Protein AF-A0A830FWU3-F1 (afdb_monomer)

Organism: Haloarcula argentinensis (NCBI:txid43776)

Foldseek 3Di:
DDQDQDWDWDAPPVVRDIDIAREDDRAQFDPQADWDDDPQWIWTAHQQGFIWTWRDDPHHTYTPDTDHDPDGAPAWHYWDDDPNWIWTDGPVDTHTDD

Solvent-accessible surface area (backbone atoms only — not comparable to full-atom values): 5840 Å² total; per-residue (Å²): 135,85,81,75,85,71,67,51,74,48,67,44,82,90,80,66,50,68,52,78,32,64,56,57,73,92,73,63,64,28,89,78,27,40,59,34,80,57,92,60,27,42,31,34,32,28,52,70,13,40,40,34,32,26,38,56,54,103,76,52,32,30,70,71,47,74,49,74,45,102,50,74,54,90,48,49,58,22,47,46,81,55,96,97,34,47,27,42,36,37,82,89,45,78,43,78,62,131

Radius of gyration: 13.37 Å; Cα contacts (8 Å, |Δi|>4): 206; chains: 1; bounding box: 39×22×31 Å

Mean predicted aligned error: 6.65 Å

Secondary structure (DSSP, 8-state):
-------EEEE-TTT--EEEE--BS---B-TTSB-EEETTEEEEEBTTSEEEEEE--SS--EEEEEEE-SS--SSEEEEEEETTEEEEEETTEEEEE-

Sequence (98 aa):
MITVQGFLYSTDIESGRSDYFNIEGEADINPTGTPAMIGNHLYTPLYSGGIAALEFDKTVPKLAWENSLSRELTETFGVIEDDNRIHLADKDALITLS

pLDDT: mean 78.74, std 12.14, range [24.42, 92.5]

Structure (mmCIF, N/CA/C/O backbone):
data_AF-A0A830FWU3-F1
#
_entry.id   AF-A0A830FWU3-F1
#
loop_
_atom_site.group_PDB
_atom_site.id
_atom_site.type_symbol
_atom_site.label_atom_id
_atom_site.label_alt_id
_atom_site.label_comp_id
_atom_site.label_asym_id
_atom_site.label_entity_id
_atom_site.label_seq_id
_atom_site.pdbx_PDB_ins_code
_atom_site.Cartn_x
_atom_site.Cartn_y
_atom_site.Cartn_z
_atom_site.occupancy
_atom_site.B_iso_or_equiv
_atom_site.auth_seq_id
_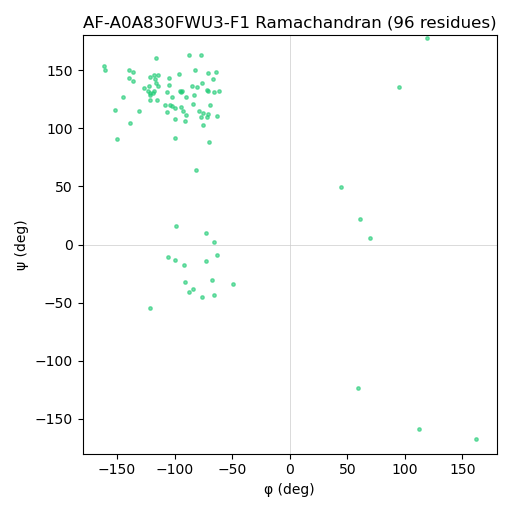atom_site.auth_comp_id
_atom_site.auth_asym_id
_atom_site.auth_atom_id
_atom_site.pdbx_PDB_model_num
ATOM 1 N N . MET A 1 1 ? 22.387 4.313 7.965 1.00 32.41 1 MET A N 1
ATOM 2 C CA . MET A 1 1 ? 21.076 3.731 7.629 1.00 32.41 1 MET A CA 1
ATOM 3 C C . MET A 1 1 ? 20.090 4.335 8.614 1.00 32.41 1 MET A C 1
ATOM 5 O O . MET A 1 1 ? 20.257 4.114 9.805 1.00 32.41 1 MET A O 1
ATOM 9 N N . ILE A 1 2 ? 19.225 5.247 8.164 1.00 24.42 2 ILE A N 1
ATOM 10 C CA . ILE A 1 2 ? 18.197 5.861 9.017 1.00 24.42 2 ILE A CA 1
ATOM 11 C C . ILE A 1 2 ? 16.966 4.977 8.859 1.00 24.42 2 ILE A C 1
ATOM 13 O O . ILE A 1 2 ? 16.347 4.994 7.803 1.00 24.42 2 ILE A O 1
ATOM 17 N N . THR A 1 3 ? 16.649 4.177 9.871 1.00 37.97 3 THR A N 1
ATOM 18 C CA . THR A 1 3 ? 15.372 3.465 9.924 1.00 37.97 3 THR A CA 1
ATOM 19 C C . THR A 1 3 ? 14.316 4.494 10.303 1.00 37.97 3 THR A C 1
ATOM 21 O O . THR A 1 3 ? 14.249 4.923 11.456 1.00 37.97 3 THR A O 1
ATOM 24 N N . VAL A 1 4 ? 13.530 4.960 9.335 1.00 38.22 4 VAL A N 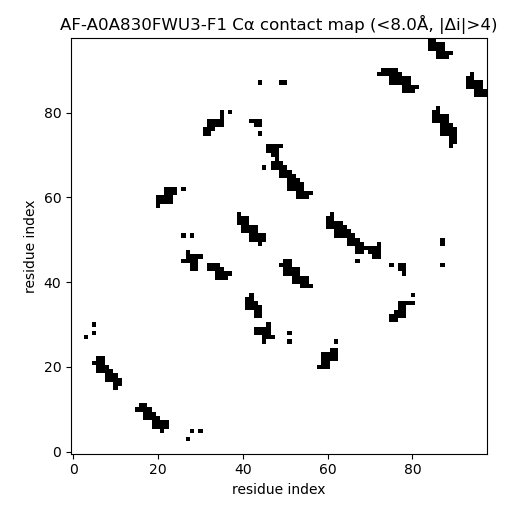1
ATOM 25 C CA . VAL A 1 4 ? 12.323 5.725 9.652 1.00 38.22 4 VAL A CA 1
ATOM 26 C C . VAL A 1 4 ? 11.332 4.716 10.223 1.00 38.22 4 VAL A C 1
ATOM 28 O O . VAL A 1 4 ? 10.855 3.845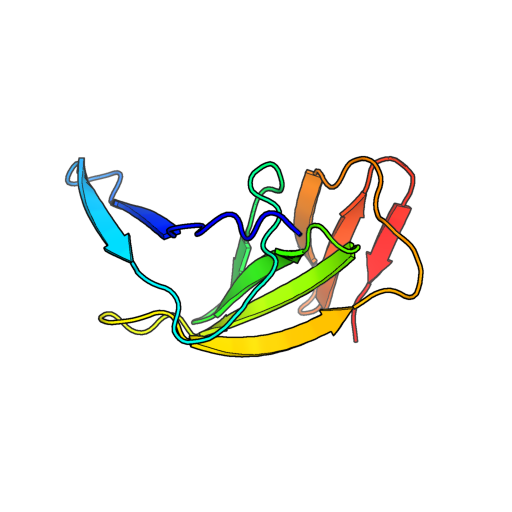 9.506 1.00 38.22 4 VAL A O 1
ATOM 31 N N . GLN A 1 5 ? 11.058 4.788 11.527 1.00 55.28 5 GLN A N 1
ATOM 32 C CA . GLN A 1 5 ? 9.956 4.036 12.127 1.00 55.28 5 GLN A CA 1
ATOM 33 C C . GLN A 1 5 ? 8.648 4.663 11.630 1.00 55.28 5 GLN A C 1
ATOM 35 O O . GLN A 1 5 ? 8.149 5.629 12.205 1.00 55.28 5 GLN A O 1
ATOM 40 N N . GLY A 1 6 ? 8.162 4.181 10.486 1.00 58.12 6 GLY A N 1
ATOM 41 C CA . GLY A 1 6 ? 6.870 4.566 9.937 1.00 58.12 6 GLY A CA 1
ATOM 42 C C . GLY A 1 6 ? 5.748 3.970 10.781 1.00 58.12 6 GLY A C 1
ATOM 43 O O . GLY A 1 6 ? 5.767 2.784 11.097 1.00 58.12 6 GLY A O 1
ATOM 44 N N . PHE A 1 7 ? 4.768 4.793 11.144 1.00 68.75 7 PHE A N 1
ATOM 45 C CA . PHE A 1 7 ? 3.514 4.331 11.734 1.00 68.75 7 PHE A CA 1
ATOM 46 C C . PHE A 1 7 ? 2.427 4.418 10.673 1.00 68.75 7 PHE A C 1
ATOM 48 O O . PHE A 1 7 ? 2.399 5.375 9.894 1.00 68.75 7 PHE A O 1
ATOM 55 N N . LEU A 1 8 ? 1.508 3.456 10.667 1.00 74.56 8 LEU A N 1
ATOM 56 C CA . LEU A 1 8 ? 0.273 3.606 9.908 1.00 74.56 8 LEU A CA 1
ATOM 57 C C . LEU A 1 8 ? -0.732 4.375 10.749 1.00 74.56 8 LEU A C 1
ATOM 59 O O . LEU A 1 8 ? -0.905 4.120 11.942 1.00 74.56 8 LEU A O 1
ATOM 63 N N . TYR A 1 9 ? -1.406 5.307 10.097 1.00 78.62 9 TYR A N 1
ATOM 64 C CA . TYR A 1 9 ? -2.467 6.107 10.675 1.00 78.62 9 TYR A CA 1
ATOM 65 C C . TYR A 1 9 ? -3.731 5.883 9.856 1.00 78.62 9 TYR A C 1
ATOM 67 O O . TYR A 1 9 ? -3.703 6.021 8.633 1.00 78.62 9 TYR A O 1
ATOM 75 N N . SER A 1 10 ? -4.833 5.548 10.523 1.00 79.88 10 SER A N 1
ATOM 76 C CA . SER A 1 10 ? -6.148 5.499 9.887 1.00 79.88 10 SER A CA 1
ATOM 77 C C . SER A 1 10 ? -7.115 6.422 10.606 1.00 79.88 10 SER A C 1
ATOM 79 O O . SER A 1 10 ? -7.197 6.391 11.835 1.00 79.88 10 SER A O 1
ATOM 81 N N . THR A 1 11 ? -7.902 7.170 9.840 1.00 83.81 11 THR A N 1
ATOM 82 C CA . THR A 1 11 ? -9.032 7.945 10.354 1.00 83.81 11 THR A CA 1
ATOM 83 C C . THR A 1 11 ? -10.317 7.393 9.776 1.00 83.81 11 THR A C 1
ATOM 85 O O . THR A 1 11 ? -10.493 7.356 8.559 1.00 83.81 11 THR A O 1
ATOM 88 N N . ASP A 1 12 ? -11.238 7.018 10.649 1.00 84.31 12 ASP A N 1
ATOM 89 C CA . ASP A 1 12 ? -12.630 6.848 10.274 1.00 84.31 12 ASP A CA 1
ATOM 90 C C . ASP A 1 12 ? -13.228 8.241 10.020 1.00 84.31 12 ASP A C 1
ATOM 92 O O . ASP A 1 12 ? -13.323 9.070 10.927 1.00 84.31 12 ASP A O 1
ATOM 96 N N . ILE A 1 13 ? -13.569 8.525 8.762 1.00 85.88 13 ILE A N 1
ATOM 97 C CA . ILE A 1 13 ? -13.991 9.864 8.321 1.00 85.88 13 ILE A CA 1
ATOM 98 C C . ILE A 1 13 ? -15.346 10.259 8.929 1.00 85.88 13 ILE A C 1
ATOM 100 O O . ILE A 1 13 ? -15.586 11.442 9.161 1.00 85.88 13 ILE A O 1
ATOM 104 N N . GLU A 1 14 ? -16.227 9.294 9.202 1.00 92.00 14 GLU A N 1
ATOM 105 C CA . GLU A 1 14 ? -17.572 9.566 9.720 1.00 92.00 14 GLU A CA 1
ATOM 106 C C . GLU A 1 14 ? -17.546 9.925 11.207 1.00 92.00 14 GLU A C 1
ATOM 108 O O . GLU A 1 14 ? -18.187 10.881 11.644 1.00 92.00 14 GLU A O 1
ATOM 113 N N . SER A 1 15 ? -16.794 9.158 11.992 1.00 92.50 15 SER A N 1
ATOM 114 C CA . SER A 1 15 ? -16.699 9.313 13.444 1.00 92.50 15 SER A CA 1
ATOM 115 C C . SER A 1 15 ? -15.561 10.232 13.887 1.00 92.50 15 SER A C 1
ATOM 117 O O . SER A 1 15 ? -15.538 10.670 15.038 1.00 92.50 15 SER A O 1
ATOM 119 N N . GLY A 1 16 ? -14.589 10.498 13.011 1.00 91.88 16 GLY A N 1
ATOM 120 C CA . GLY A 1 16 ? -13.341 11.185 13.344 1.00 91.88 16 GLY A CA 1
ATOM 121 C C . GLY A 1 16 ? -12.402 10.357 14.227 1.00 91.88 16 GLY A C 1
ATOM 122 O O . GLY A 1 16 ? -11.365 10.862 14.673 1.00 91.88 16 GLY A O 1
ATOM 123 N N . ARG A 1 17 ? -12.739 9.092 14.510 1.00 87.00 17 ARG A N 1
ATOM 124 C CA . ARG A 1 17 ? -11.882 8.213 15.299 1.00 87.00 17 ARG A CA 1
ATOM 125 C C . ARG A 1 17 ? -10.599 7.948 14.525 1.00 87.00 17 ARG A C 1
ATOM 127 O O . ARG A 1 17 ? -10.626 7.592 13.354 1.00 87.00 17 ARG A O 1
ATOM 134 N N . SER A 1 18 ? -9.479 8.105 15.214 1.00 86.12 18 SER A N 1
ATOM 135 C CA . SER A 1 18 ? -8.166 7.795 14.671 1.00 86.12 18 SER A CA 1
ATOM 136 C C . SER A 1 18 ? -7.547 6.629 15.419 1.00 86.12 18 SER A C 1
ATOM 138 O O . SER A 1 18 ? -7.580 6.607 16.649 1.00 86.12 18 SER A O 1
ATOM 140 N N . ASP A 1 19 ? -6.949 5.709 14.677 1.00 82.44 19 ASP A N 1
ATOM 141 C CA . ASP A 1 19 ? -6.162 4.608 15.214 1.00 82.44 19 ASP A CA 1
ATOM 142 C C . ASP A 1 19 ? -4.733 4.694 14.644 1.00 82.44 19 ASP A C 1
ATOM 144 O O . ASP A 1 19 ? -4.516 5.115 13.502 1.00 82.44 19 ASP A O 1
ATOM 148 N N . TYR A 1 20 ? -3.753 4.332 15.473 1.00 81.75 20 TYR A N 1
ATOM 149 C CA . TYR A 1 20 ? -2.337 4.282 15.112 1.00 81.75 20 TYR A CA 1
ATOM 150 C C . TYR A 1 20 ? -1.855 2.851 15.242 1.00 81.75 20 TYR A C 1
ATOM 152 O O . TYR A 1 20 ? -2.075 2.215 16.276 1.00 81.75 20 TYR A O 1
ATOM 160 N N . PHE A 1 21 ? -1.157 2.371 14.221 1.00 77.38 21 PHE A N 1
ATOM 161 C CA . PHE A 1 21 ? -0.676 1.005 14.187 1.00 77.38 21 PHE A CA 1
ATOM 162 C C . PHE A 1 21 ? 0.836 0.968 14.049 1.00 77.38 21 PHE A C 1
ATOM 164 O O . PHE A 1 21 ? 1.423 1.592 13.159 1.00 77.38 21 PHE A O 1
ATOM 171 N N . ASN A 1 22 ? 1.449 0.179 14.927 1.00 77.19 22 ASN A N 1
ATOM 172 C CA . ASN A 1 22 ? 2.763 -0.373 14.653 1.00 77.19 22 ASN A CA 1
ATOM 173 C C . ASN A 1 22 ? 2.613 -1.426 13.559 1.00 77.19 22 ASN A C 1
ATOM 175 O O . ASN A 1 22 ? 1.595 -2.112 13.502 1.00 77.19 22 ASN A O 1
ATOM 179 N N . ILE A 1 23 ? 3.629 -1.561 12.720 1.00 75.31 23 ILE A N 1
ATOM 180 C CA . ILE A 1 23 ? 3.691 -2.635 11.735 1.00 75.31 23 ILE A CA 1
ATOM 181 C C . ILE A 1 23 ? 4.504 -3.768 12.350 1.00 75.31 23 ILE A C 1
ATOM 183 O O . ILE A 1 23 ? 5.576 -3.531 12.911 1.00 75.31 23 ILE A O 1
ATOM 187 N N . GLU A 1 24 ? 3.996 -4.995 12.274 1.00 72.44 24 GLU A N 1
ATOM 188 C CA . GLU A 1 24 ? 4.788 -6.168 12.636 1.00 72.44 24 GLU A CA 1
ATOM 189 C C . GLU A 1 24 ? 5.767 -6.489 11.494 1.00 72.44 24 GLU A C 1
ATOM 191 O O . GLU A 1 24 ? 5.360 -6.931 10.418 1.00 72.44 24 GLU A O 1
ATOM 196 N N . GLY A 1 25 ? 7.061 -6.253 11.737 1.00 66.88 25 GLY A N 1
ATOM 197 C CA . GLY A 1 25 ? 8.152 -6.480 10.783 1.00 66.88 25 GLY A CA 1
ATOM 198 C C . GLY A 1 25 ? 8.925 -5.206 10.431 1.00 66.88 25 GLY A C 1
ATOM 199 O O . GLY A 1 25 ? 8.609 -4.114 10.899 1.00 66.88 25 GLY A O 1
ATOM 200 N N . GLU A 1 26 ? 9.961 -5.352 9.605 1.00 69.19 26 GLU A N 1
ATOM 201 C CA . GLU A 1 26 ? 10.670 -4.225 8.993 1.00 69.19 26 GLU A CA 1
ATOM 202 C C . GLU A 1 26 ? 10.148 -4.062 7.564 1.00 69.19 26 GLU A C 1
ATOM 204 O O . GLU A 1 26 ? 10.423 -4.896 6.709 1.00 69.19 26 GLU A O 1
ATOM 209 N N . ALA A 1 27 ? 9.366 -3.012 7.311 1.00 67.25 27 ALA A N 1
ATOM 210 C CA . ALA A 1 27 ? 8.930 -2.643 5.968 1.00 67.25 27 ALA A CA 1
ATOM 211 C C . ALA A 1 27 ? 9.401 -1.217 5.666 1.00 67.25 27 ALA A C 1
ATOM 213 O O . ALA A 1 27 ? 9.104 -0.279 6.409 1.00 67.25 27 ALA A O 1
ATOM 214 N N . ASP A 1 28 ? 10.136 -1.057 4.569 1.00 78.81 28 ASP A N 1
ATOM 215 C CA . ASP A 1 28 ? 10.692 0.219 4.110 1.00 78.81 28 ASP A CA 1
ATOM 216 C C . ASP A 1 28 ? 9.637 1.033 3.345 1.00 78.81 28 ASP A C 1
ATOM 218 O O . ASP A 1 28 ? 9.713 1.224 2.133 1.00 78.81 28 ASP A O 1
ATOM 222 N N . ILE A 1 29 ? 8.575 1.438 4.038 1.00 79.44 29 ILE A N 1
ATOM 223 C CA . ILE A 1 29 ? 7.415 2.085 3.418 1.00 79.44 29 ILE A CA 1
ATOM 224 C C . ILE A 1 29 ? 7.760 3.502 2.972 1.00 79.44 29 ILE A C 1
ATOM 226 O O . ILE A 1 29 ? 8.287 4.303 3.743 1.00 79.44 29 ILE A O 1
ATOM 230 N N . ASN A 1 30 ? 7.385 3.840 1.739 1.00 80.38 30 ASN A N 1
ATOM 231 C CA . ASN A 1 30 ? 7.487 5.197 1.229 1.00 80.38 30 ASN A CA 1
ATOM 232 C C . ASN A 1 30 ? 6.367 6.076 1.831 1.00 80.38 30 ASN A C 1
ATOM 234 O O . ASN A 1 30 ? 5.199 5.881 1.488 1.00 80.38 30 ASN A O 1
ATOM 238 N N . PRO A 1 31 ? 6.690 7.077 2.673 1.00 74.25 31 PRO A N 1
ATOM 239 C CA . PRO A 1 31 ? 5.688 7.888 3.364 1.00 74.25 31 PRO A CA 1
ATOM 240 C C . PRO A 1 31 ? 4.955 8.881 2.452 1.00 74.25 31 PRO A C 1
ATOM 242 O O . PRO A 1 31 ? 3.957 9.461 2.874 1.00 74.25 31 PRO A O 1
ATOM 245 N N . THR A 1 32 ? 5.450 9.130 1.234 1.00 78.19 32 THR A N 1
ATOM 246 C CA . THR A 1 32 ? 4.831 10.077 0.291 1.00 78.19 32 THR A CA 1
ATOM 247 C C . THR A 1 32 ? 3.980 9.392 -0.772 1.00 78.19 32 THR A C 1
ATOM 249 O O . THR A 1 32 ? 3.237 10.067 -1.479 1.00 78.19 32 THR A O 1
ATOM 252 N N . GLY A 1 33 ? 4.096 8.070 -0.906 1.00 80.50 33 GLY A N 1
ATOM 253 C CA . GLY A 1 33 ? 3.281 7.296 -1.831 1.00 80.50 33 GLY A CA 1
ATOM 254 C C . GLY A 1 33 ? 1.864 7.112 -1.293 1.00 80.50 33 GLY A C 1
ATOM 255 O O . GLY A 1 33 ? 1.679 6.840 -0.110 1.00 80.50 33 GLY A O 1
ATOM 256 N N . THR A 1 34 ? 0.857 7.228 -2.158 1.00 86.88 34 THR A N 1
ATOM 257 C CA . THR A 1 34 ? -0.542 6.983 -1.775 1.00 86.88 34 THR A CA 1
ATOM 258 C C . THR A 1 34 ? -0.807 5.473 -1.731 1.00 86.88 34 THR A C 1
ATOM 260 O O . THR A 1 34 ? -0.728 4.824 -2.781 1.00 86.88 34 THR A O 1
ATOM 263 N N . PRO A 1 35 ? -1.105 4.879 -0.562 1.00 86.69 35 PRO A N 1
ATOM 264 C CA . PRO A 1 35 ? -1.428 3.462 -0.481 1.00 86.69 35 PRO A CA 1
ATOM 265 C C . PRO A 1 35 ? -2.863 3.194 -0.963 1.00 86.69 35 PRO A C 1
ATOM 267 O O . PRO A 1 35 ? -3.695 4.102 -1.014 1.00 86.69 35 PRO A O 1
ATOM 270 N N . ALA A 1 36 ? -3.170 1.935 -1.270 1.00 88.31 36 ALA A N 1
ATOM 271 C CA . ALA A 1 36 ? -4.502 1.487 -1.671 1.00 88.31 36 ALA A CA 1
ATOM 272 C C . ALA A 1 36 ? -4.973 0.322 -0.792 1.00 88.31 36 ALA A C 1
ATOM 274 O O . ALA A 1 36 ? -4.218 -0.616 -0.541 1.00 88.31 36 ALA A O 1
ATOM 275 N N . MET A 1 37 ? -6.225 0.373 -0.335 1.00 86.31 37 MET A N 1
ATOM 276 C CA . MET A 1 37 ? -6.858 -0.728 0.394 1.00 86.31 37 MET A CA 1
ATOM 277 C C . MET A 1 37 ? -7.642 -1.603 -0.583 1.00 86.31 37 MET A C 1
ATOM 279 O O . MET A 1 37 ? -8.596 -1.122 -1.191 1.00 86.31 37 MET A O 1
ATOM 283 N N . ILE A 1 38 ? -7.265 -2.876 -0.715 1.00 86.69 38 ILE A N 1
ATOM 284 C CA . ILE A 1 38 ? -7.940 -3.850 -1.583 1.00 86.69 38 ILE A CA 1
ATOM 285 C C . ILE A 1 38 ? -8.210 -5.116 -0.770 1.00 86.69 38 ILE A C 1
ATOM 287 O O . ILE A 1 38 ? -7.298 -5.811 -0.312 1.00 86.69 38 ILE A O 1
ATOM 291 N N . GLY A 1 39 ? -9.492 -5.414 -0.554 1.00 86.75 39 GLY A N 1
ATOM 292 C CA . GLY A 1 39 ? -9.899 -6.468 0.373 1.00 86.75 39 GLY A CA 1
ATOM 293 C C . GLY A 1 39 ? -9.392 -6.187 1.791 1.00 86.75 39 GLY A C 1
ATOM 294 O O . GLY A 1 39 ? -9.684 -5.133 2.349 1.00 86.75 39 GLY A O 1
ATOM 295 N N . ASN A 1 40 ? -8.641 -7.133 2.365 1.00 88.06 40 ASN A N 1
ATOM 296 C CA . ASN A 1 40 ? -8.033 -7.004 3.696 1.00 88.06 40 ASN A CA 1
ATOM 297 C C . ASN A 1 40 ? -6.550 -6.591 3.655 1.00 88.06 40 ASN A C 1
ATOM 299 O O . ASN A 1 40 ? -5.834 -6.777 4.637 1.00 88.06 40 ASN A O 1
ATOM 303 N N . HIS A 1 41 ? -6.068 -6.095 2.514 1.00 88.25 41 HIS A N 1
ATOM 304 C CA . HIS A 1 41 ? -4.668 -5.731 2.334 1.00 88.25 41 HIS A CA 1
ATOM 305 C C . HIS A 1 41 ? -4.516 -4.244 2.029 1.00 88.25 41 HIS A C 1
ATOM 307 O O . HIS A 1 41 ? -5.152 -3.712 1.116 1.00 88.25 41 HIS A O 1
ATOM 313 N N . LEU A 1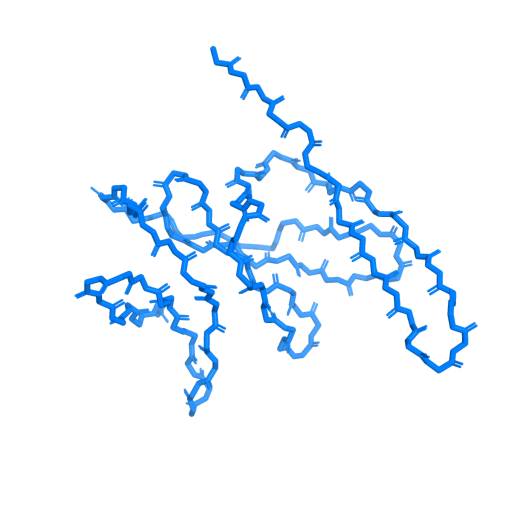 42 ? -3.616 -3.594 2.764 1.00 88.00 42 LEU A N 1
ATOM 314 C CA . LEU A 1 42 ? -3.101 -2.275 2.436 1.00 88.00 42 LEU A CA 1
ATOM 315 C C . LEU A 1 42 ? -1.860 -2.446 1.563 1.00 88.00 42 LEU A C 1
ATOM 317 O O . LEU A 1 42 ? -0.815 -2.902 2.028 1.00 88.00 42 LEU A O 1
ATOM 321 N N . TYR A 1 43 ? -1.971 -2.061 0.302 1.00 89.19 43 TYR A N 1
ATOM 322 C CA . TYR A 1 43 ? -0.857 -2.033 -0.628 1.00 89.19 43 TYR A CA 1
ATOM 323 C C . TYR A 1 43 ? -0.176 -0.675 -0.562 1.00 89.19 43 TYR A C 1
ATOM 325 O O . TYR A 1 43 ? -0.824 0.360 -0.720 1.00 89.19 43 TYR A O 1
ATOM 333 N N . THR A 1 44 ? 1.133 -0.672 -0.343 1.00 86.81 44 THR A N 1
ATOM 334 C CA . THR A 1 44 ? 1.903 0.553 -0.143 1.00 86.81 44 THR A CA 1
ATOM 335 C C . THR A 1 44 ? 3.210 0.526 -0.929 1.00 86.81 44 THR A C 1
ATOM 337 O O . THR A 1 44 ? 3.868 -0.517 -0.980 1.00 86.81 44 THR A O 1
ATOM 340 N N . PRO A 1 45 ? 3.628 1.651 -1.532 1.00 87.38 45 PRO A N 1
ATOM 341 C CA . PRO A 1 45 ? 4.940 1.746 -2.153 1.00 87.38 45 PRO A CA 1
ATOM 342 C C . PRO A 1 45 ? 6.074 1.614 -1.134 1.00 87.38 45 PRO A C 1
ATOM 344 O O . PRO A 1 45 ? 5.943 2.058 0.010 1.00 87.38 45 PRO A O 1
ATOM 347 N N . LEU A 1 46 ? 7.199 1.056 -1.575 1.00 84.31 46 LEU A N 1
ATOM 348 C CA . LEU A 1 46 ? 8.444 0.995 -0.804 1.00 84.31 46 LEU A CA 1
ATOM 349 C C . LEU A 1 46 ? 9.386 2.145 -1.184 1.00 84.31 46 LEU A C 1
ATOM 351 O O . LEU A 1 46 ? 9.412 2.559 -2.344 1.00 84.31 46 LEU A O 1
ATOM 355 N N . TYR A 1 47 ? 10.168 2.656 -0.229 1.00 79.50 47 TYR A N 1
ATOM 356 C CA . TYR A 1 47 ? 11.152 3.721 -0.466 1.00 79.50 47 TYR A CA 1
ATOM 357 C C . TYR A 1 47 ? 12.282 3.229 -1.379 1.00 79.50 47 TYR A C 1
ATOM 359 O O . TYR A 1 47 ? 12.633 3.887 -2.354 1.00 79.50 47 TYR A O 1
ATOM 367 N N . SER A 1 48 ? 12.770 2.015 -1.127 1.00 78.31 48 SER A N 1
ATOM 368 C CA . SER A 1 48 ? 13.700 1.269 -1.988 1.00 78.31 48 SER A CA 1
ATOM 369 C C . SER A 1 48 ? 13.147 0.900 -3.373 1.00 78.31 48 SER A C 1
ATOM 371 O O . SER A 1 48 ? 13.905 0.470 -4.243 1.00 78.31 48 SE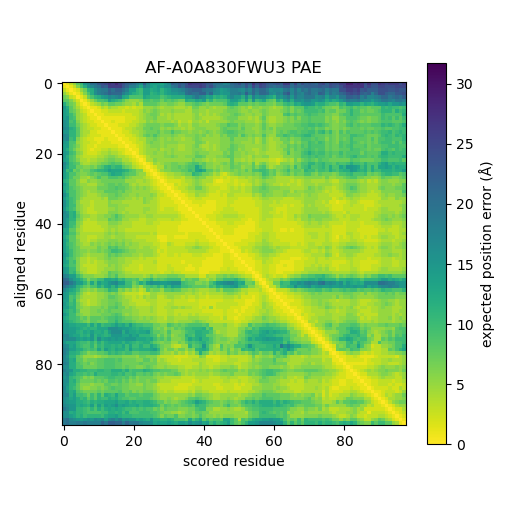R A O 1
ATOM 373 N N . GLY A 1 49 ? 11.851 1.110 -3.612 1.00 81.69 49 GLY A N 1
ATOM 374 C CA . GLY A 1 49 ? 11.183 0.806 -4.870 1.00 81.69 49 GLY A CA 1
ATOM 375 C C . GLY A 1 49 ? 10.506 -0.564 -4.875 1.00 81.69 49 GLY A C 1
ATOM 376 O O . GLY A 1 49 ? 11.064 -1.582 -4.468 1.00 81.69 49 GLY A O 1
ATOM 377 N N . GLY A 1 50 ? 9.276 -0.588 -5.387 1.00 86.44 50 GLY A N 1
ATOM 378 C CA . GLY A 1 50 ? 8.405 -1.760 -5.360 1.00 86.44 50 GLY A CA 1
ATOM 379 C C . GLY A 1 50 ? 7.195 -1.550 -4.461 1.00 86.44 50 GLY A C 1
ATOM 380 O O . GLY A 1 50 ? 6.796 -0.411 -4.203 1.00 86.44 50 GLY A O 1
ATOM 381 N N . ILE A 1 51 ? 6.591 -2.648 -4.019 1.00 88.19 51 ILE A N 1
ATOM 382 C CA . ILE A 1 51 ? 5.348 -2.631 -3.247 1.00 88.19 51 ILE A CA 1
ATOM 383 C C . ILE A 1 51 ? 5.428 -3.599 -2.068 1.00 88.19 51 ILE A C 1
ATOM 385 O O . ILE A 1 51 ? 6.034 -4.666 -2.167 1.00 88.19 51 ILE A O 1
ATOM 389 N N . ALA A 1 52 ? 4.746 -3.253 -0.985 1.00 87.50 52 ALA A N 1
ATOM 390 C CA . ALA A 1 52 ? 4.402 -4.172 0.087 1.00 87.50 52 ALA A CA 1
ATOM 391 C C . ALA A 1 52 ? 2.883 -4.294 0.204 1.00 87.50 52 ALA A C 1
ATOM 393 O O . ALA A 1 52 ? 2.153 -3.325 -0.008 1.00 87.50 52 ALA A O 1
ATOM 394 N N . ALA A 1 53 ? 2.422 -5.486 0.565 1.00 89.50 53 ALA A N 1
ATOM 395 C CA . ALA A 1 53 ? 1.063 -5.752 0.996 1.00 89.50 53 ALA A CA 1
ATOM 396 C C . ALA A 1 53 ? 1.079 -6.021 2.502 1.00 89.50 53 ALA A C 1
ATOM 398 O O . ALA A 1 53 ? 1.731 -6.955 2.978 1.00 89.50 53 ALA A O 1
ATOM 399 N N . LEU A 1 54 ? 0.349 -5.200 3.246 1.00 87.38 54 LEU A N 1
ATOM 400 C CA . LEU A 1 54 ? 0.150 -5.371 4.676 1.00 87.38 54 LEU A CA 1
ATOM 401 C C . LEU A 1 54 ? -1.238 -5.959 4.893 1.00 87.38 54 LEU A C 1
ATOM 403 O O . LEU A 1 54 ? -2.230 -5.348 4.502 1.00 87.38 54 LEU A O 1
ATOM 407 N N . GLU A 1 55 ? -1.315 -7.140 5.495 1.00 88.44 55 GLU A N 1
ATOM 408 C CA . GLU A 1 55 ? -2.585 -7.693 5.949 1.00 88.44 55 GLU A CA 1
ATOM 409 C C . GLU A 1 55 ? -3.074 -6.858 7.129 1.00 88.44 55 GLU A C 1
ATOM 411 O O . GLU A 1 55 ? -2.387 -6.717 8.142 1.00 88.44 55 GLU A O 1
ATOM 416 N N . PHE A 1 56 ? -4.250 -6.262 6.969 1.00 80.19 56 PHE A N 1
ATOM 417 C CA . PHE A 1 56 ? -4.824 -5.355 7.942 1.00 80.19 56 PHE A CA 1
ATOM 418 C C . PHE A 1 56 ? -5.854 -6.109 8.780 1.00 80.19 56 PHE A C 1
ATOM 420 O O . PHE A 1 56 ? -7.024 -6.208 8.420 1.00 80.19 56 PHE A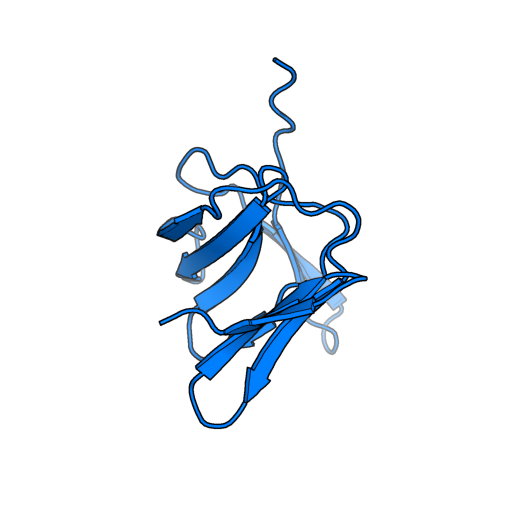 O 1
ATOM 427 N N . ASP A 1 57 ? -5.431 -6.674 9.909 1.00 70.75 57 ASP A N 1
ATOM 428 C CA . ASP A 1 57 ? -6.372 -7.052 10.961 1.00 70.75 57 ASP A CA 1
ATOM 429 C C . ASP A 1 57 ? -6.616 -5.863 11.905 1.00 70.75 57 ASP A C 1
ATOM 431 O O . ASP A 1 57 ? -5.890 -4.870 11.903 1.00 70.75 57 ASP A O 1
ATOM 435 N N . LYS A 1 58 ? -7.684 -5.911 12.706 1.00 65.25 58 LYS A N 1
ATOM 436 C CA . LYS A 1 58 ? -8.098 -4.788 13.572 1.00 65.25 58 LYS A CA 1
ATOM 437 C C . LYS A 1 58 ? -7.100 -4.451 14.693 1.00 65.25 58 LYS A C 1
ATOM 439 O O . LYS A 1 58 ? -7.417 -3.603 15.526 1.00 65.25 58 LYS A O 1
ATOM 444 N N . THR A 1 59 ? -5.959 -5.131 14.776 1.00 70.62 59 THR A N 1
ATOM 445 C CA . THR A 1 59 ? -5.041 -5.053 15.911 1.00 70.62 59 THR A CA 1
ATOM 446 C C . THR A 1 59 ? -3.645 -4.604 15.514 1.00 70.62 59 THR A C 1
ATOM 448 O O . THR A 1 59 ? -3.163 -3.628 16.089 1.00 70.62 59 THR A O 1
ATOM 451 N N . VAL A 1 60 ? -2.996 -5.268 14.557 1.00 76.50 60 VAL A N 1
ATOM 452 C CA . VAL A 1 60 ? -1.636 -4.931 14.117 1.00 76.50 60 VAL A CA 1
ATOM 453 C C . VAL A 1 60 ? -1.476 -5.344 12.651 1.00 76.50 60 VAL A C 1
ATOM 455 O O . VAL A 1 60 ? -1.511 -6.537 12.357 1.00 76.50 60 VAL A O 1
ATOM 458 N N . PRO A 1 61 ? -1.267 -4.400 11.720 1.00 80.88 61 PRO A N 1
ATOM 459 C CA . PRO A 1 61 ? -0.965 -4.726 10.340 1.00 80.88 61 PRO A CA 1
ATOM 460 C C . PRO A 1 61 ? 0.333 -5.519 10.251 1.00 80.88 61 PRO A C 1
ATOM 462 O O . PRO A 1 61 ? 1.359 -5.134 10.824 1.00 80.88 61 PRO A O 1
ATOM 465 N N . LYS A 1 62 ? 0.287 -6.613 9.500 1.00 84.00 62 LYS A N 1
ATOM 466 C CA . LYS A 1 62 ? 1.416 -7.520 9.321 1.00 84.00 62 LYS A CA 1
ATOM 467 C C . LYS A 1 62 ? 1.861 -7.526 7.871 1.00 84.00 62 LYS A C 1
ATOM 469 O O . LYS A 1 62 ? 1.028 -7.562 6.969 1.00 84.00 62 LYS A O 1
ATOM 474 N N . LEU A 1 63 ? 3.171 -7.540 7.634 1.00 84.88 63 LEU A N 1
ATOM 475 C CA . LEU A 1 63 ? 3.695 -7.740 6.286 1.00 84.88 63 LEU A CA 1
ATOM 476 C C . LEU A 1 63 ? 3.289 -9.129 5.770 1.00 84.88 63 LEU A C 1
ATOM 478 O O . LEU A 1 63 ? 3.758 -10.151 6.271 1.00 84.88 63 LEU A O 1
ATOM 482 N N . ALA A 1 64 ? 2.400 -9.153 4.778 1.00 87.25 64 ALA A N 1
ATOM 483 C CA . ALA A 1 64 ? 1.948 -10.380 4.132 1.00 87.25 64 ALA A CA 1
ATOM 484 C C . ALA A 1 64 ? 2.878 -10.761 2.979 1.00 87.25 64 ALA A C 1
ATOM 486 O O . ALA A 1 64 ? 3.200 -11.934 2.788 1.00 87.25 64 ALA A O 1
ATOM 487 N N . TRP A 1 65 ? 3.304 -9.759 2.207 1.00 86.75 65 TRP A N 1
ATOM 488 C CA . TRP A 1 65 ? 4.131 -9.942 1.023 1.00 86.75 65 TRP A CA 1
ATOM 489 C C . TRP A 1 65 ? 4.828 -8.641 0.614 1.00 86.75 65 TRP A C 1
ATOM 491 O O . TRP A 1 65 ? 4.307 -7.550 0.842 1.00 86.75 65 TRP A O 1
ATOM 501 N N . GLU A 1 66 ? 5.973 -8.769 -0.050 1.00 87.44 66 GLU A N 1
ATOM 502 C CA . GLU A 1 66 ? 6.701 -7.667 -0.673 1.00 87.44 66 GLU A CA 1
ATOM 503 C C . GLU A 1 66 ? 7.267 -8.078 -2.036 1.00 87.44 66 GLU A C 1
ATOM 505 O O . GLU A 1 66 ? 7.606 -9.241 -2.270 1.00 87.44 66 GLU A O 1
ATOM 510 N N . ASN A 1 67 ? 7.387 -7.104 -2.935 1.00 87.00 67 ASN A N 1
ATOM 511 C CA . ASN A 1 67 ? 8.086 -7.248 -4.204 1.00 87.00 67 ASN A CA 1
ATOM 512 C C . ASN A 1 67 ? 8.900 -5.994 -4.481 1.00 87.00 67 ASN A C 1
ATOM 514 O O . ASN A 1 67 ? 8.359 -4.941 -4.832 1.00 87.00 67 ASN A O 1
ATOM 518 N N . SER A 1 68 ? 10.207 -6.131 -4.293 1.00 86.25 68 SER A N 1
ATOM 519 C CA . SER A 1 68 ? 11.181 -5.089 -4.574 1.00 86.25 68 SER A CA 1
ATOM 520 C C . SER A 1 68 ? 11.507 -5.059 -6.060 1.00 86.25 68 SER A C 1
ATOM 522 O O . SER A 1 68 ? 11.775 -6.085 -6.690 1.00 86.25 68 SER A O 1
ATOM 524 N N . LEU A 1 69 ? 11.550 -3.857 -6.623 1.00 82.75 69 LEU A N 1
ATOM 525 C CA . LEU A 1 69 ? 12.022 -3.675 -7.988 1.00 82.75 69 LEU A CA 1
ATOM 526 C C . LEU A 1 69 ? 13.549 -3.621 -8.009 1.00 82.75 69 LEU A C 1
ATOM 528 O O . LEU A 1 69 ? 14.186 -3.121 -7.089 1.00 82.75 69 LEU A O 1
ATOM 532 N N . SER A 1 70 ? 14.161 -4.053 -9.112 1.00 76.38 70 SER A N 1
ATOM 533 C CA . SER A 1 70 ? 15.614 -3.936 -9.308 1.00 76.38 70 SER A CA 1
ATOM 534 C C . SER A 1 70 ? 16.084 -2.499 -9.589 1.00 76.38 70 SER A C 1
ATOM 536 O O . SER A 1 70 ? 17.214 -2.299 -10.035 1.00 76.38 70 SER A O 1
ATOM 538 N N . ARG A 1 71 ? 15.200 -1.509 -9.432 1.00 71.62 71 ARG A N 1
ATOM 539 C CA . ARG A 1 71 ? 15.459 -0.088 -9.659 1.00 71.62 71 ARG A CA 1
ATOM 540 C C . ARG A 1 71 ? 14.786 0.730 -8.565 1.00 71.62 71 ARG A C 1
ATOM 542 O O . ARG A 1 71 ? 13.659 0.421 -8.180 1.00 71.62 71 ARG A O 1
ATOM 549 N N . GLU A 1 72 ? 15.450 1.801 -8.154 1.00 68.75 72 GLU A N 1
ATOM 550 C CA . GLU A 1 72 ? 14.843 2.813 -7.296 1.00 68.75 72 GLU A CA 1
ATOM 551 C C . GLU A 1 72 ? 13.731 3.544 -8.056 1.00 68.75 72 GLU A C 1
ATOM 553 O O . GLU A 1 72 ? 13.834 3.800 -9.263 1.00 68.75 72 GLU A O 1
ATOM 558 N N . LEU A 1 73 ? 12.660 3.871 -7.340 1.00 69.75 73 LEU A N 1
ATOM 559 C CA . LEU A 1 73 ? 11.614 4.753 -7.838 1.00 69.75 73 LEU A CA 1
ATOM 560 C C . LEU A 1 73 ? 11.944 6.162 -7.379 1.00 69.75 73 LEU A C 1
ATOM 562 O O . LEU A 1 73 ? 12.300 6.381 -6.225 1.00 69.75 73 LEU A O 1
ATOM 566 N N . THR A 1 74 ? 11.871 7.112 -8.301 1.00 66.56 74 THR A N 1
ATOM 567 C CA . THR A 1 74 ? 12.322 8.482 -8.023 1.00 66.56 74 THR A CA 1
ATOM 568 C C . THR A 1 74 ? 11.184 9.343 -7.501 1.00 66.56 74 THR A C 1
ATOM 570 O O . THR A 1 74 ? 11.422 10.189 -6.646 1.00 66.56 74 THR A O 1
ATOM 573 N N . GLU A 1 75 ? 9.950 9.088 -7.948 1.00 73.88 75 GLU A N 1
ATOM 574 C CA . GLU A 1 75 ? 8.743 9.752 -7.457 1.00 73.88 75 GLU A CA 1
ATOM 575 C C . GLU A 1 75 ? 7.557 8.790 -7.572 1.00 73.88 75 GLU A C 1
ATOM 577 O O . GLU A 1 75 ? 6.869 8.722 -8.593 1.00 73.88 75 GLU A O 1
ATOM 582 N N . THR A 1 76 ? 7.312 8.020 -6.511 1.00 71.50 76 THR A N 1
ATOM 583 C CA . THR A 1 76 ? 6.158 7.120 -6.472 1.00 71.50 76 THR A CA 1
ATOM 584 C C . THR A 1 76 ? 4.912 7.870 -6.033 1.00 71.50 76 THR A C 1
ATOM 586 O O . THR A 1 76 ? 4.858 8.405 -4.927 1.00 71.50 76 THR A O 1
ATOM 589 N N . PHE A 1 77 ? 3.892 7.879 -6.888 1.00 75.62 77 PHE A N 1
ATOM 590 C CA . PHE A 1 77 ? 2.626 8.550 -6.612 1.00 75.62 77 PHE A CA 1
ATOM 591 C C . PHE A 1 77 ? 1.680 7.680 -5.791 1.00 75.62 77 PHE A C 1
ATOM 593 O O . PHE A 1 77 ? 0.996 8.182 -4.897 1.00 75.62 77 PHE A O 1
ATOM 600 N N . GLY A 1 78 ? 1.653 6.373 -6.059 1.00 84.19 78 GLY A N 1
ATOM 601 C CA . GLY A 1 78 ? 0.812 5.460 -5.298 1.00 84.19 78 GLY A CA 1
ATOM 602 C C . GLY A 1 78 ? 0.549 4.122 -5.964 1.00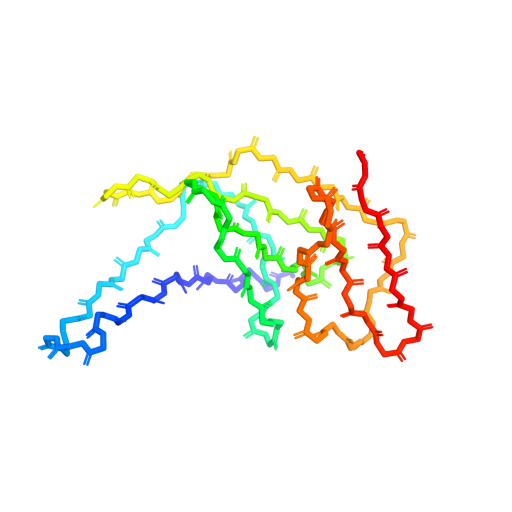 84.19 78 GLY A C 1
ATOM 603 O O . GLY A 1 78 ? 1.196 3.745 -6.943 1.00 84.19 78 GLY A O 1
ATOM 604 N N . VAL A 1 79 ? -0.418 3.414 -5.396 1.00 86.88 79 VAL A N 1
ATOM 605 C CA . VAL A 1 79 ? -0.891 2.114 -5.867 1.00 86.88 79 VAL A CA 1
ATOM 606 C C . VAL A 1 79 ? -2.241 2.275 -6.561 1.00 86.88 79 VAL A C 1
ATOM 608 O O . VAL A 1 79 ? -3.108 2.998 -6.075 1.00 86.88 79 VAL A O 1
ATOM 611 N N . ILE A 1 80 ? -2.419 1.598 -7.693 1.00 86.75 80 ILE A N 1
ATOM 612 C CA . ILE A 1 80 ? -3.660 1.578 -8.472 1.00 86.75 80 ILE A CA 1
ATOM 613 C C . ILE A 1 80 ? -4.110 0.125 -8.623 1.00 86.75 80 ILE A C 1
ATOM 615 O O . ILE A 1 80 ? -3.308 -0.736 -8.977 1.00 86.75 80 ILE A O 1
ATOM 619 N N . GLU A 1 81 ? -5.387 -0.140 -8.367 1.00 87.19 81 GLU A N 1
ATOM 620 C CA . GLU A 1 81 ? -6.034 -1.405 -8.717 1.00 87.19 81 GLU A CA 1
ATOM 621 C C . GLU A 1 81 ? -6.737 -1.262 -10.075 1.00 87.19 81 GLU A C 1
ATOM 623 O O . GLU A 1 81 ? -7.482 -0.301 -10.274 1.00 87.19 81 GLU A O 1
ATOM 628 N N . ASP A 1 82 ? -6.516 -2.206 -10.990 1.00 86.19 82 ASP A N 1
ATOM 629 C CA . ASP A 1 82 ? -7.238 -2.309 -12.266 1.00 86.19 82 ASP A CA 1
ATOM 630 C C . ASP A 1 82 ? -7.438 -3.785 -12.641 1.00 86.19 82 ASP A C 1
ATOM 632 O O . ASP A 1 82 ? -6.481 -4.555 -12.650 1.00 86.19 82 ASP A O 1
ATOM 636 N N . ASP A 1 83 ? -8.675 -4.212 -12.918 1.00 85.81 83 ASP A N 1
ATOM 637 C CA . ASP A 1 83 ? -9.019 -5.592 -13.311 1.00 85.81 83 ASP A CA 1
ATOM 638 C C . ASP A 1 83 ? -8.337 -6.702 -12.463 1.00 85.81 83 ASP A C 1
ATOM 640 O O . ASP A 1 83 ? -7.762 -7.662 -12.988 1.00 85.81 83 ASP A O 1
ATOM 644 N N . ASN A 1 84 ? -8.406 -6.596 -11.126 1.00 79.38 84 ASN A N 1
ATOM 645 C CA . ASN A 1 84 ? -7.737 -7.485 -10.154 1.00 79.38 84 ASN A CA 1
ATOM 646 C C . ASN A 1 84 ? -6.198 -7.509 -10.250 1.00 79.38 84 ASN A C 1
ATOM 648 O O . ASN A 1 84 ? -5.558 -8.472 -9.814 1.00 79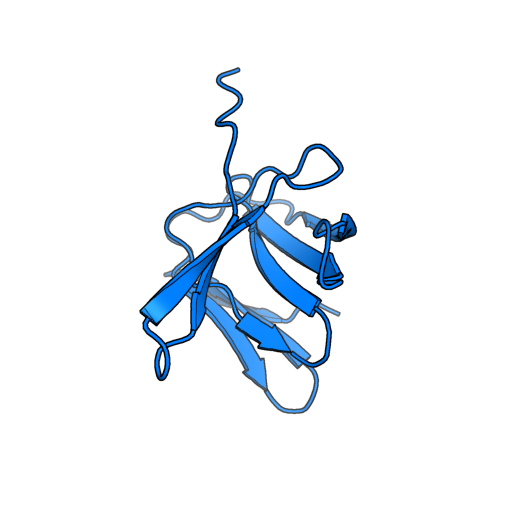.38 84 ASN A O 1
ATOM 652 N N . ARG A 1 85 ? -5.583 -6.479 -10.829 1.00 84.88 85 ARG A N 1
ATOM 653 C CA . ARG A 1 85 ? -4.132 -6.297 -10.860 1.00 84.88 85 ARG A CA 1
ATOM 654 C C . ARG A 1 85 ? -3.737 -5.082 -10.058 1.00 84.88 85 ARG A C 1
ATOM 656 O O . ARG A 1 85 ? -4.439 -4.075 -10.023 1.00 84.88 85 ARG A O 1
ATOM 663 N N . ILE A 1 86 ? -2.572 -5.197 -9.436 1.00 86.56 86 ILE A N 1
ATOM 664 C CA . ILE A 1 86 ? -1.987 -4.122 -8.657 1.00 86.56 86 ILE A CA 1
ATOM 665 C C . ILE A 1 86 ? -0.894 -3.468 -9.482 1.00 86.56 86 ILE A C 1
ATOM 667 O O . ILE A 1 86 ? 0.023 -4.123 -9.987 1.00 86.56 86 ILE A O 1
ATOM 671 N N . HIS A 1 87 ? -1.002 -2.156 -9.599 1.00 87.12 87 HIS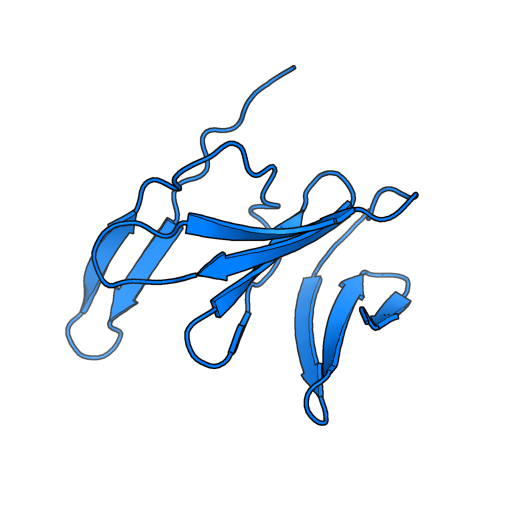 A N 1
ATOM 672 C CA . HIS A 1 87 ? -0.065 -1.323 -10.312 1.00 87.12 87 HIS A CA 1
ATOM 673 C C . HIS A 1 87 ? 0.592 -0.342 -9.359 1.00 87.12 87 HIS A C 1
ATOM 675 O O . HIS A 1 87 ? -0.046 0.223 -8.474 1.00 87.12 87 HIS A O 1
ATOM 681 N N . LEU A 1 88 ? 1.869 -0.096 -9.594 1.00 87.56 88 LEU A N 1
ATOM 682 C CA . LEU A 1 88 ? 2.614 0.959 -8.942 1.00 87.56 88 LEU A CA 1
ATOM 683 C C . LEU A 1 88 ? 2.788 2.111 -9.927 1.00 87.56 88 LEU A C 1
ATOM 685 O O . LEU A 1 88 ? 3.356 1.927 -11.007 1.00 87.56 88 LEU A O 1
ATOM 689 N N . ALA A 1 89 ? 2.272 3.280 -9.566 1.00 86.19 89 ALA A N 1
ATOM 690 C CA . ALA A 1 89 ? 2.394 4.493 -10.356 1.00 86.19 89 ALA A CA 1
ATOM 691 C C . ALA A 1 89 ? 3.628 5.281 -9.905 1.00 86.19 89 ALA A C 1
ATOM 693 O O . ALA A 1 89 ? 3.687 5.779 -8.780 1.00 86.19 89 ALA A O 1
ATOM 694 N N . ASP A 1 90 ? 4.600 5.402 -10.800 1.00 84.31 90 ASP A N 1
ATOM 695 C CA . ASP A 1 90 ? 5.794 6.237 -10.670 1.00 84.31 90 ASP A CA 1
ATOM 696 C C . ASP A 1 90 ? 5.767 7.326 -11.752 1.00 84.31 90 ASP A C 1
ATOM 698 O O . ASP A 1 90 ? 5.073 7.178 -12.764 1.00 84.31 90 ASP A O 1
ATOM 702 N N . LYS A 1 91 ? 6.525 8.414 -11.568 1.00 79.88 91 LYS A N 1
ATOM 703 C CA . LYS A 1 91 ? 6.573 9.529 -12.533 1.00 79.88 91 LYS A CA 1
ATOM 704 C C . LYS A 1 91 ? 6.806 9.113 -13.982 1.00 79.88 91 LYS A C 1
ATOM 706 O O . LYS A 1 91 ? 6.260 9.740 -14.887 1.00 79.88 91 LYS A O 1
ATOM 711 N N . ASP A 1 92 ? 7.589 8.056 -14.194 1.00 77.75 92 ASP A N 1
ATOM 712 C CA . ASP A 1 92 ? 8.013 7.636 -15.528 1.00 77.75 92 ASP A CA 1
ATOM 713 C C . ASP A 1 92 ? 7.282 6.383 -16.026 1.00 77.75 92 ASP A C 1
ATOM 715 O O . ASP A 1 92 ? 7.446 6.003 -17.188 1.00 77.75 92 ASP A O 1
ATOM 719 N N . ALA A 1 93 ? 6.525 5.689 -15.170 1.00 76.19 93 ALA A N 1
ATOM 720 C CA . ALA A 1 93 ? 5.961 4.391 -15.523 1.00 76.19 93 ALA A CA 1
ATOM 721 C C . ALA A 1 93 ? 4.769 3.970 -14.658 1.00 76.19 93 ALA A C 1
ATOM 723 O O . ALA A 1 93 ? 4.720 4.223 -13.457 1.00 76.19 93 ALA A O 1
ATOM 724 N N . LEU A 1 94 ? 3.881 3.184 -15.270 1.00 79.44 94 LEU A N 1
ATOM 725 C CA . LEU A 1 94 ? 2.944 2.320 -14.561 1.00 79.44 94 LEU A CA 1
ATOM 726 C C . LEU A 1 94 ? 3.501 0.893 -14.559 1.00 79.44 94 LEU A C 1
ATOM 728 O O . LEU A 1 94 ? 3.697 0.292 -15.617 1.00 79.44 94 LEU A O 1
ATOM 732 N N . ILE A 1 95 ? 3.780 0.355 -13.378 1.00 81.62 95 ILE A N 1
ATOM 733 C CA . ILE A 1 95 ? 4.424 -0.950 -13.213 1.00 81.62 95 ILE A CA 1
ATOM 734 C C . ILE A 1 95 ? 3.368 -1.935 -12.737 1.00 81.62 95 ILE A C 1
ATOM 736 O O . ILE A 1 95 ? 2.850 -1.791 -11.637 1.00 81.62 95 ILE A O 1
ATOM 740 N N . THR A 1 96 ? 3.040 -2.926 -13.563 1.00 78.94 96 THR A N 1
ATOM 741 C CA . THR A 1 96 ? 2.120 -4.001 -13.165 1.00 78.94 96 THR A CA 1
ATOM 742 C C . THR A 1 96 ? 2.899 -5.051 -12.393 1.00 78.94 96 THR A C 1
ATOM 744 O O . THR A 1 96 ? 3.928 -5.522 -12.878 1.00 78.94 96 THR A O 1
ATOM 747 N N . LEU A 1 97 ? 2.410 -5.412 -11.214 1.00 68.44 97 LEU A N 1
ATOM 748 C CA . LEU A 1 97 ? 3.031 -6.417 -10.363 1.00 68.44 97 LEU A CA 1
ATOM 749 C C . LEU A 1 97 ? 2.171 -7.686 -10.416 1.00 68.44 97 LEU A C 1
ATOM 751 O O . LEU A 1 97 ? 0.944 -7.616 -10.325 1.00 68.44 97 LEU A O 1
ATOM 755 N N . SER A 1 98 ? 2.821 -8.827 -10.647 1.00 63.16 98 SER A N 1
ATOM 756 C CA . SER A 1 98 ? 2.214 -10.159 -10.792 1.00 63.16 98 SER A CA 1
ATOM 757 C C . SER A 1 98 ? 2.784 -11.135 -9.783 1.00 63.16 98 SER A C 1
ATOM 759 O O . SER A 1 98 ? 4.026 -11.076 -9.615 1.00 63.16 98 SER A O 1
#

Nearest PDB structures (foldseek):
  7kra-assembly1_A  TM=6.469E-01  e=4.459E-02  Saccharomyces cerevisiae
  8j07-assembly1_i8  TM=6.082E-01  e=1.648E-01  Homo sapiens
  6wb9-assembly1_1  TM=6.638E-01  e=2.285E-01  Saccharomyces cerevisiae W303
  9dqd-assembly1_B  TM=6.219E-01  e=3.001E-01  Homo sapiens
  6fcv-assembly1_A  TM=4.998E-01  e=2.132E+00  Homo sapiens